Protein AF-A0A6L5FKX4-F1 (afdb_monomer)

Nearest PDB structures (foldseek):
  5d00-assembly1_A  TM=8.648E-01  e=1.605E-06  Bacillus subtilis subsp. subtilis str. 168
  2jjm-assembly1_C  TM=8.989E-01  e=1.334E-05  Bacillus anthracis str. Ames
  5d00-assembly1_B  TM=8.634E-01  e=6.855E-06  Bacillus subtilis subsp. subtilis str. 168
  5i45-assembly1_A  TM=8.498E-01  e=1.505E-05  Francisella tularensis subsp. tularensis SCHU S4
  5d01-assembly1_A  TM=8.627E-01  e=1.251E-04  Bacillus subtilis subsp. subtilis str. 168

Foldseek 3Di:
DVVVVVVCVVVVHDDDDPDDDPPVCPLVVLLPDQEAEALDQEDDAPVVLLSSLLSLHAYEYEPHPNVVVLDDDLQQHHYDHRPPPVRSVVRVVVCVVDVVSGNRNSVRSNVSCVCCPPPVNVVVVVVCVVVVND

pLDDT: mean 95.23, std 4.45, range [62.41, 98.75]

Sequence (134 aa):
MRELKQSVAALGADVSFAGQVPPERVCAEIRGARLFVLNSGYEGLPHIILEAKAAGVAVVAAAAPGTLEVMNHNVDGWTVPVGDRAALAGAIRHLLANAADRQRLQETGRRQVEAEHSYHALADATEMALAGRA

Radius of gyration: 16.52 Å; Cα contacts (8 Å, |Δi|>4): 175; chains: 1; bounding box: 41×28×50 Å

Secondary structure (DSSP, 8-state):
-HHHHHHHHHHT-------SPPHHHHHHHHHT-SEEEE--S--SS-HHHHHHHHTT-EEEEE--HHHHTT--BTTTBEEE-TT-HHHHHHHHHHHHH-HHHHHHHHHHHHHHHHHHSSHHHHHHHHHHHHTT--

Mean predicted aligned error: 3.6 Å

Solvent-accessible surface area (backbone atoms only — not comparable to full-atom values): 7436 Å² total; per-residue (Å²): 111,71,67,58,55,50,53,36,61,76,67,70,54,96,75,85,82,80,76,87,66,59,79,90,46,45,64,58,58,50,48,70,37,86,59,44,77,46,86,44,78,68,45,74,71,52,58,68,57,50,53,33,15,62,50,52,21,24,38,37,32,24,59,14,71,23,41,54,75,80,42,45,72,79,54,32,21,40,61,28,62,62,89,41,64,65,53,47,54,48,51,53,52,49,43,73,71,34,60,67,62,33,51,49,17,12,54,40,17,22,51,49,33,60,64,61,65,27,76,63,37,45,50,54,53,48,52,34,49,76,70,70,67,111

Structure (mmCIF, N/CA/C/O backbone):
data_AF-A0A6L5FKX4-F1
#
_entry.id   AF-A0A6L5FKX4-F1
#
loop_
_atom_site.group_PDB
_atom_site.id
_atom_site.type_symbol
_atom_site.label_atom_id
_atom_site.label_alt_id
_atom_site.label_comp_id
_atom_site.label_asym_id
_atom_site.label_entity_id
_atom_site.label_seq_id
_atom_site.pdbx_PDB_ins_code
_atom_site.Cartn_x
_atom_site.Cartn_y
_atom_site.Cartn_z
_atom_site.occupancy
_atom_site.B_iso_or_equiv
_atom_site.auth_seq_id
_atom_site.auth_comp_id
_atom_site.auth_asym_id
_atom_site.auth_atom_id
_atom_site.pdbx_PDB_model_num
ATOM 1 N N . MET A 1 1 ? 5.613 7.724 19.356 1.00 81.75 1 MET A N 1
ATOM 2 C CA . MET A 1 1 ? 4.840 6.496 19.687 1.00 81.75 1 MET A CA 1
ATOM 3 C C . MET A 1 1 ? 3.908 6.660 20.893 1.00 81.75 1 MET A C 1
ATOM 5 O O . MET A 1 1 ? 2.777 6.199 20.821 1.00 81.75 1 MET A O 1
ATOM 9 N N . ARG A 1 2 ? 4.326 7.317 21.989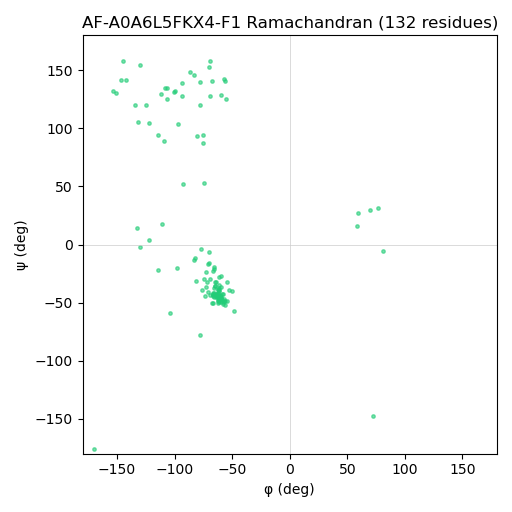 1.00 88.81 2 ARG A N 1
ATOM 10 C CA . ARG A 1 2 ? 3.466 7.562 23.169 1.00 88.81 2 ARG A CA 1
ATOM 11 C C . ARG A 1 2 ? 2.169 8.319 22.834 1.00 88.81 2 ARG A C 1
ATOM 13 O O . ARG A 1 2 ? 1.098 7.856 23.202 1.00 88.81 2 ARG A O 1
ATOM 20 N N . GLU A 1 3 ? 2.267 9.415 22.088 1.00 92.25 3 GLU A N 1
ATOM 21 C CA . GLU A 1 3 ? 1.116 10.241 21.675 1.00 92.25 3 GLU A CA 1
ATOM 22 C C . GLU A 1 3 ? 0.118 9.477 20.792 1.00 92.25 3 GLU A C 1
ATOM 24 O O . GLU A 1 3 ? -1.094 9.601 20.955 1.00 92.25 3 GLU A O 1
ATOM 29 N N . LEU A 1 4 ? 0.617 8.618 19.896 1.00 92.75 4 LEU A N 1
ATOM 30 C CA . LEU A 1 4 ? -0.230 7.791 19.036 1.00 92.75 4 LEU A CA 1
ATOM 31 C C . LEU A 1 4 ? -1.018 6.758 19.853 1.00 92.75 4 LEU A C 1
ATOM 33 O O . LEU A 1 4 ? -2.222 6.617 19.665 1.00 92.75 4 LEU A O 1
ATOM 37 N N . LYS A 1 5 ? -0.366 6.089 20.814 1.00 93.06 5 LYS A N 1
ATOM 38 C CA . LYS A 1 5 ? -1.037 5.160 21.740 1.00 93.06 5 LYS A CA 1
ATOM 39 C C . LYS A 1 5 ? -2.101 5.863 22.590 1.00 93.06 5 LYS A C 1
ATOM 41 O O . LYS A 1 5 ? -3.176 5.310 22.791 1.00 93.06 5 LYS A O 1
ATOM 46 N N . GLN A 1 6 ? -1.823 7.083 23.053 1.00 94.75 6 GLN A N 1
ATOM 47 C CA . GLN A 1 6 ? -2.804 7.899 23.777 1.00 94.75 6 GLN A CA 1
ATOM 48 C C . GLN A 1 6 ? -4.000 8.271 22.894 1.00 94.75 6 GLN A C 1
ATOM 50 O O . GLN A 1 6 ? -5.137 8.164 23.341 1.00 94.75 6 GLN A O 1
ATOM 55 N N . SER A 1 7 ? -3.752 8.647 21.637 1.00 95.06 7 SER A N 1
ATOM 56 C CA . SER A 1 7 ? -4.812 8.980 20.678 1.00 95.06 7 SER A CA 1
ATOM 57 C C . SER A 1 7 ? -5.714 7.776 20.392 1.00 95.06 7 SER A C 1
ATOM 59 O O . SER A 1 7 ? -6.933 7.906 20.412 1.00 95.06 7 SER A O 1
ATOM 61 N N . VAL A 1 8 ? -5.130 6.589 20.198 1.00 96.06 8 VAL A N 1
ATOM 62 C CA . VAL A 1 8 ? -5.880 5.331 20.034 1.00 96.06 8 VAL A CA 1
ATOM 63 C C . VAL A 1 8 ? -6.753 5.038 21.254 1.00 96.06 8 VAL A C 1
ATOM 65 O O . VAL A 1 8 ? -7.936 4.747 21.093 1.00 96.06 8 VAL A O 1
ATOM 68 N N . ALA A 1 9 ? -6.196 5.153 22.464 1.00 93.69 9 ALA A N 1
ATOM 69 C CA . ALA A 1 9 ? -6.937 4.908 23.700 1.00 93.69 9 ALA A CA 1
ATOM 70 C C . ALA A 1 9 ? -8.104 5.893 23.877 1.00 93.69 9 ALA A C 1
ATOM 72 O O . ALA A 1 9 ? -9.202 5.480 24.237 1.00 93.69 9 ALA A O 1
ATOM 73 N N . ALA A 1 10 ? -7.889 7.176 23.573 1.00 96.81 10 ALA A N 1
ATOM 74 C CA . ALA A 1 10 ? -8.932 8.199 23.635 1.00 96.81 10 ALA A CA 1
ATOM 75 C C . ALA A 1 10 ? -10.065 7.956 22.624 1.00 96.81 10 ALA A C 1
ATOM 77 O O . ALA A 1 10 ? -11.217 8.275 22.904 1.00 96.81 10 ALA A O 1
ATOM 78 N N . LEU A 1 11 ? -9.745 7.380 21.462 1.00 96.56 11 LEU A N 1
ATOM 79 C CA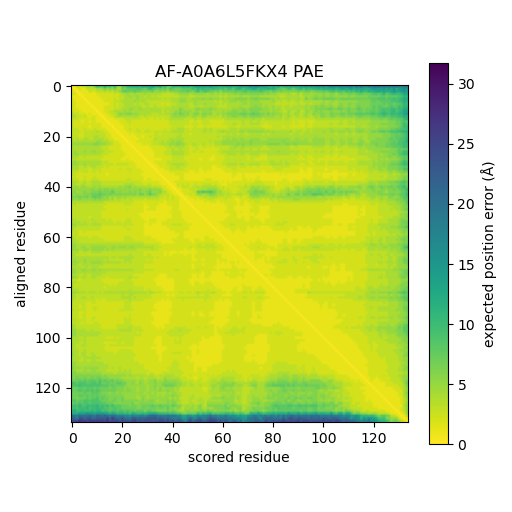 . LEU A 1 11 ? -10.722 7.013 20.435 1.00 96.56 11 LEU A CA 1
ATOM 80 C C . LEU A 1 11 ? -11.417 5.670 20.705 1.00 96.56 11 LEU A C 1
ATOM 82 O O . LEU A 1 11 ? -12.371 5.345 20.003 1.00 96.56 11 LEU A O 1
ATOM 86 N N . GLY A 1 12 ? -10.935 4.873 21.668 1.00 96.12 12 GLY A N 1
ATOM 87 C CA . GLY A 1 12 ? -11.409 3.503 21.884 1.00 96.12 12 GLY A CA 1
ATOM 88 C C . GLY A 1 12 ? -11.221 2.606 20.655 1.00 96.12 12 GLY A C 1
ATOM 89 O O . GLY A 1 12 ? -12.008 1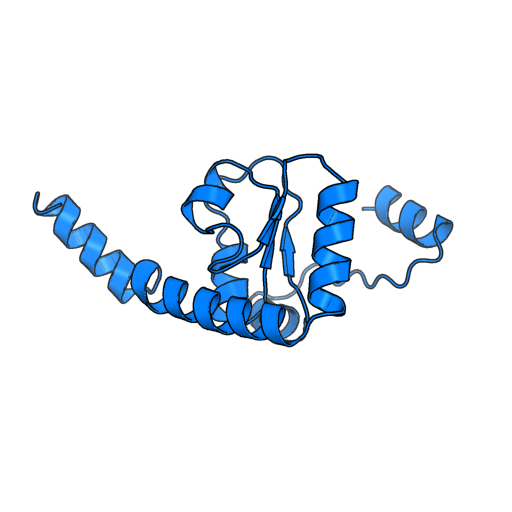.688 20.439 1.00 96.12 12 GLY A O 1
ATOM 90 N N . ALA A 1 13 ? -10.226 2.908 19.815 1.00 95.50 13 ALA A N 1
ATOM 91 C CA . ALA A 1 13 ? -10.011 2.208 18.555 1.00 95.50 13 ALA A CA 1
ATOM 92 C C . ALA A 1 13 ? -9.326 0.852 18.779 1.00 95.50 13 ALA A C 1
ATOM 94 O O . ALA A 1 13 ? -8.379 0.748 19.561 1.00 95.50 13 ALA A O 1
ATOM 95 N N . ASP A 1 14 ? -9.765 -0.170 18.043 1.00 96.81 14 ASP A N 1
ATOM 96 C CA . ASP A 1 14 ? -9.119 -1.483 18.020 1.00 96.81 14 ASP A CA 1
ATOM 97 C C . ASP A 1 14 ? -7.832 -1.418 17.184 1.00 96.81 14 ASP A C 1
ATOM 99 O O . ASP A 1 14 ? -7.856 -1.471 15.953 1.00 96.81 14 ASP A O 1
ATOM 103 N N . VAL A 1 15 ? -6.701 -1.191 17.858 1.00 96.75 15 VAL A N 1
ATOM 104 C CA . VAL A 1 15 ? -5.388 -1.039 17.222 1.00 96.75 15 VAL A CA 1
ATOM 105 C C . VAL A 1 15 ? -4.342 -1.851 17.974 1.00 96.75 15 VAL A C 1
ATOM 107 O O . VAL A 1 15 ? -4.018 -1.575 19.131 1.00 96.75 15 VAL A O 1
ATOM 110 N N . SER A 1 16 ? -3.727 -2.797 17.270 1.00 94.81 16 SER A N 1
ATOM 111 C CA . SER A 1 16 ? -2.540 -3.514 17.727 1.00 94.81 16 SER A CA 1
ATOM 112 C C . SER A 1 16 ? -1.262 -2.841 17.220 1.00 94.81 16 SER A C 1
ATOM 114 O O . SER A 1 16 ? -1.087 -2.640 16.019 1.00 94.81 16 SER A O 1
ATOM 116 N N . PHE A 1 17 ? -0.324 -2.549 18.122 1.00 95.44 17 PHE A N 1
ATOM 117 C CA . PHE A 1 17 ? 1.008 -2.058 17.760 1.00 95.44 17 PHE A CA 1
ATOM 118 C C . PHE A 1 17 ? 2.001 -3.221 17.738 1.00 95.44 17 PHE A C 1
ATOM 120 O O . PHE A 1 17 ? 2.447 -3.655 18.797 1.00 95.44 17 PHE A O 1
ATOM 127 N N . ALA A 1 18 ? 2.379 -3.689 16.547 1.00 93.50 18 ALA A N 1
ATOM 128 C CA . ALA A 1 18 ? 3.298 -4.823 16.391 1.00 93.50 18 ALA A CA 1
ATOM 129 C C . ALA A 1 18 ? 4.735 -4.535 16.879 1.00 93.50 18 ALA A C 1
ATOM 131 O O . ALA A 1 18 ? 5.466 -5.455 17.230 1.00 93.50 18 ALA A O 1
ATOM 132 N N . GLY A 1 19 ? 5.140 -3.260 16.938 1.00 94.06 19 GLY A N 1
ATOM 133 C CA . GLY A 1 19 ? 6.512 -2.878 17.275 1.00 94.06 19 GLY A CA 1
ATOM 134 C C . GLY A 1 19 ? 7.485 -3.195 16.138 1.00 94.06 19 GLY A C 1
ATOM 135 O O . GLY A 1 19 ? 7.122 -3.099 14.969 1.00 94.06 19 GLY A O 1
ATOM 136 N N . GLN A 1 20 ? 8.727 -3.539 16.480 1.00 95.31 20 GLN A N 1
ATOM 137 C CA . GLN A 1 20 ? 9.680 -4.053 15.498 1.00 95.31 20 GLN A CA 1
ATOM 138 C C . GLN A 1 20 ? 9.364 -5.518 15.209 1.00 95.31 20 GLN A C 1
ATOM 140 O O . GLN A 1 20 ? 9.400 -6.360 16.105 1.00 95.31 20 GLN A O 1
ATOM 145 N N . VAL A 1 21 ? 9.066 -5.808 13.947 1.00 94.94 21 VAL A N 1
ATOM 146 C CA . VAL A 1 21 ? 8.836 -7.164 13.455 1.00 94.94 21 VAL A CA 1
ATOM 147 C C . VAL A 1 21 ? 10.121 -7.642 12.771 1.00 94.94 21 VAL A C 1
ATOM 149 O O . VAL A 1 21 ? 10.670 -6.890 11.963 1.00 94.94 21 VAL A O 1
ATOM 152 N N . PRO A 1 22 ? 10.621 -8.856 13.074 1.00 95.31 22 PRO A N 1
ATOM 153 C CA . PRO A 1 22 ? 11.772 -9.421 12.376 1.00 95.31 22 PRO A CA 1
ATOM 154 C C . PRO A 1 22 ? 11.532 -9.484 10.859 1.00 95.31 22 PRO A C 1
ATOM 156 O O . PRO A 1 22 ? 10.408 -9.812 10.460 1.00 95.31 22 PRO A O 1
ATOM 159 N N . PRO A 1 23 ? 12.539 -9.201 10.010 1.00 90.12 23 PRO A N 1
ATOM 160 C CA . PRO A 1 23 ? 12.379 -9.153 8.553 1.00 90.12 23 PRO A CA 1
ATOM 161 C C . PRO A 1 23 ? 11.676 -10.382 7.958 1.00 90.12 23 PRO A C 1
ATOM 163 O O . PRO A 1 23 ? 10.794 -10.253 7.113 1.00 90.12 23 PRO A O 1
ATOM 166 N N . GLU A 1 24 ? 11.985 -11.575 8.462 1.00 91.81 24 GLU A N 1
ATOM 167 C CA . GLU A 1 24 ? 11.407 -12.847 8.025 1.00 91.81 24 GLU A CA 1
ATOM 168 C C . GLU A 1 24 ? 9.900 -12.984 8.313 1.00 91.81 24 GLU A C 1
ATOM 170 O O . GLU A 1 24 ? 9.219 -13.800 7.690 1.00 91.81 24 GLU A O 1
ATOM 175 N N . ARG A 1 25 ? 9.354 -12.178 9.235 1.00 93.38 25 ARG A N 1
ATOM 176 C CA . ARG A 1 25 ? 7.925 -12.172 9.585 1.00 93.38 25 ARG A CA 1
ATOM 177 C C . ARG A 1 25 ? 7.134 -11.072 8.883 1.00 93.38 25 ARG A C 1
ATOM 179 O O . ARG A 1 25 ? 5.920 -11.217 8.766 1.00 93.38 25 ARG A O 1
ATOM 186 N N . VAL A 1 26 ? 7.780 -10.017 8.381 1.00 91.94 26 VAL A N 1
ATOM 187 C CA . VAL A 1 26 ? 7.103 -8.850 7.780 1.00 91.94 26 VAL A CA 1
ATOM 188 C C . VAL A 1 26 ? 6.146 -9.267 6.660 1.00 91.94 26 VAL A C 1
ATOM 190 O O . VAL A 1 26 ? 4.969 -8.911 6.691 1.00 91.94 26 VAL A O 1
ATOM 193 N N . CYS A 1 27 ? 6.599 -10.107 5.727 1.00 90.94 27 CYS A N 1
ATOM 194 C CA . CYS A 1 27 ? 5.755 -10.601 4.636 1.00 90.94 27 CYS A CA 1
ATOM 195 C C . CYS A 1 27 ? 4.519 -11.368 5.129 1.00 90.94 27 CYS A C 1
ATOM 197 O O . CYS A 1 27 ? 3.452 -11.274 4.523 1.00 90.94 27 CYS A O 1
ATOM 199 N N . ALA A 1 28 ? 4.650 -12.139 6.213 1.00 92.62 28 ALA A N 1
ATOM 200 C CA . ALA A 1 28 ? 3.536 -12.890 6.784 1.00 92.62 28 ALA A CA 1
ATOM 201 C C . ALA A 1 28 ? 2.512 -11.959 7.452 1.00 92.62 28 ALA A C 1
ATOM 203 O O . ALA A 1 28 ? 1.313 -12.152 7.259 1.00 92.62 28 ALA A O 1
ATOM 204 N N . GLU A 1 29 ? 2.977 -10.931 8.170 1.00 94.69 29 GLU A N 1
ATOM 205 C CA . GLU A 1 29 ? 2.110 -9.904 8.765 1.00 94.69 29 GLU A CA 1
ATOM 206 C C . GLU A 1 29 ? 1.328 -9.146 7.685 1.00 94.69 29 GLU A C 1
ATOM 208 O O . GLU A 1 29 ? 0.108 -9.009 7.779 1.00 94.69 29 GLU A O 1
ATOM 213 N N . ILE A 1 30 ? 2.008 -8.718 6.614 1.00 96.06 30 ILE A N 1
ATOM 214 C CA . ILE A 1 30 ? 1.365 -8.016 5.497 1.00 96.06 30 ILE A CA 1
ATOM 215 C C . ILE A 1 30 ? 0.317 -8.917 4.842 1.00 96.06 30 ILE A C 1
ATOM 217 O O . ILE A 1 30 ? -0.831 -8.506 4.697 1.00 96.06 30 ILE A O 1
ATOM 221 N N . ARG A 1 31 ? 0.673 -10.164 4.504 1.00 95.38 31 ARG A N 1
ATOM 222 C CA . ARG A 1 31 ? -0.237 -11.122 3.852 1.00 95.38 31 ARG A CA 1
ATOM 223 C C . ARG A 1 31 ? -1.486 -11.432 4.686 1.00 95.38 31 ARG A C 1
ATOM 225 O O . ARG A 1 31 ? -2.520 -11.774 4.119 1.00 95.38 31 ARG A O 1
ATOM 232 N N . GLY A 1 32 ? -1.402 -11.323 6.012 1.00 94.19 32 GLY A N 1
ATOM 233 C CA . GLY A 1 32 ? -2.549 -11.479 6.909 1.00 94.19 32 GLY A CA 1
ATOM 234 C C . GLY A 1 32 ? -3.568 -10.334 6.830 1.00 94.19 32 GLY A C 1
ATOM 235 O O . GLY A 1 32 ? -4.703 -10.492 7.284 1.00 94.19 32 GLY A O 1
ATOM 236 N N . ALA A 1 33 ? -3.201 -9.188 6.251 1.00 96.38 33 ALA A N 1
ATOM 237 C CA . ALA A 1 33 ? -4.061 -8.018 6.168 1.00 96.38 33 ALA A CA 1
ATOM 238 C C . ALA A 1 33 ? -5.034 -8.082 4.976 1.00 96.38 33 ALA A C 1
ATOM 240 O O . ALA A 1 33 ? -4.713 -8.546 3.885 1.00 96.38 33 ALA A O 1
ATOM 241 N N . ARG A 1 34 ? -6.243 -7.530 5.155 1.00 96.31 34 ARG A N 1
ATOM 242 C CA . ARG A 1 34 ? -7.199 -7.327 4.044 1.00 96.31 34 ARG A CA 1
ATOM 243 C C . ARG A 1 34 ? -6.803 -6.174 3.122 1.00 96.31 34 ARG A C 1
ATOM 245 O O . ARG A 1 34 ? -7.189 -6.174 1.953 1.00 96.31 34 ARG A O 1
ATOM 252 N N . LEU A 1 35 ? -6.122 -5.183 3.687 1.00 97.88 35 LEU A N 1
ATOM 253 C CA . LEU A 1 35 ? -5.671 -3.955 3.049 1.00 97.88 35 LEU A CA 1
ATOM 254 C C . LEU A 1 35 ? -4.346 -3.538 3.675 1.00 97.88 35 LEU A C 1
ATOM 256 O O . LEU A 1 35 ? -4.188 -3.623 4.892 1.00 97.88 35 LEU A O 1
ATOM 260 N N . PHE A 1 36 ? -3.446 -3.026 2.848 1.00 98.56 36 PHE A N 1
ATOM 261 C CA . PHE A 1 36 ? -2.250 -2.325 3.288 1.00 98.56 36 PHE A CA 1
ATOM 262 C C . PHE A 1 36 ? -2.436 -0.828 3.026 1.00 98.56 36 PHE A C 1
ATOM 264 O O . PHE A 1 36 ? -2.915 -0.449 1.957 1.00 98.56 36 PHE A O 1
ATOM 271 N N . VAL A 1 37 ? -2.094 0.025 3.995 1.00 98.44 37 VAL A N 1
ATOM 272 C CA . VAL A 1 37 ? -2.297 1.478 3.893 1.00 98.44 37 VAL A CA 1
ATOM 273 C C . VAL A 1 37 ? -0.985 2.221 4.122 1.00 98.44 37 VAL A C 1
ATOM 275 O O . VAL A 1 37 ? -0.428 2.143 5.215 1.00 98.44 37 VAL A O 1
ATOM 278 N N . LEU A 1 38 ? -0.537 3.001 3.133 1.00 97.94 38 LEU A N 1
ATOM 279 C CA . LEU A 1 38 ? 0.611 3.906 3.258 1.00 97.94 38 LEU A CA 1
ATOM 280 C C . LEU A 1 38 ? 0.170 5.370 3.125 1.00 97.94 38 LEU A C 1
ATOM 282 O O . LEU A 1 38 ? 0.075 5.923 2.033 1.00 97.94 38 LEU A O 1
ATOM 286 N N . ASN A 1 39 ? -0.092 6.025 4.254 1.00 96.88 39 ASN A N 1
ATOM 287 C CA . ASN A 1 39 ? -0.494 7.436 4.294 1.00 96.88 39 ASN A CA 1
ATOM 288 C C . ASN A 1 39 ? 0.714 8.379 4.474 1.00 96.88 39 ASN A C 1
ATOM 290 O O . ASN A 1 39 ? 0.747 9.188 5.403 1.00 96.88 39 ASN A O 1
ATOM 294 N N . SER A 1 40 ? 1.732 8.226 3.626 1.00 95.56 40 SER A N 1
ATOM 295 C CA . SER A 1 40 ? 2.957 9.030 3.672 1.00 95.56 40 SER A CA 1
ATOM 296 C C . SER A 1 40 ? 2.873 10.244 2.746 1.00 95.56 40 SER A C 1
ATOM 298 O O . SER A 1 40 ? 2.366 10.151 1.633 1.00 95.56 40 SER A O 1
ATOM 300 N N . GLY A 1 41 ? 3.366 11.400 3.195 1.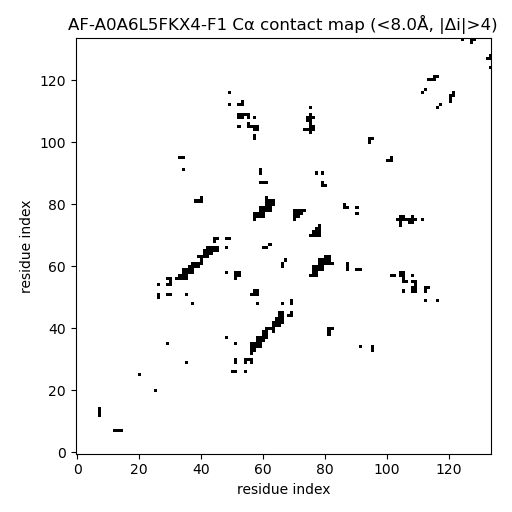00 93.88 41 GLY A N 1
ATOM 301 C CA . GLY A 1 41 ? 3.401 12.620 2.378 1.00 93.88 41 GLY A CA 1
ATOM 302 C C . GLY A 1 41 ? 4.595 12.703 1.426 1.00 93.88 41 GLY A C 1
ATOM 303 O O . GLY A 1 41 ? 4.605 13.554 0.539 1.00 93.88 41 GLY A O 1
ATOM 304 N N . TYR A 1 42 ? 5.597 11.844 1.611 1.00 93.81 42 TYR A N 1
ATOM 305 C CA . TYR A 1 42 ? 6.809 11.809 0.806 1.00 93.81 42 TYR A CA 1
ATOM 306 C C . TYR A 1 42 ? 7.394 10.400 0.815 1.00 93.81 42 TYR A C 1
ATOM 308 O O . TYR A 1 42 ? 7.569 9.809 1.876 1.00 93.81 42 TYR A O 1
ATOM 316 N N . GLU A 1 43 ? 7.739 9.899 -0.365 1.00 91.31 43 GLU A N 1
ATOM 317 C CA . GLU A 1 43 ? 8.414 8.621 -0.566 1.00 91.31 43 GLU A CA 1
ATOM 318 C C . GLU A 1 43 ? 9.418 8.785 -1.708 1.00 91.31 43 GLU A C 1
ATOM 320 O O . GLU A 1 43 ? 9.118 9.484 -2.678 1.00 91.31 43 GLU A O 1
ATOM 325 N N . GLY A 1 44 ? 10.590 8.153 -1.586 1.00 91.69 44 GLY A N 1
ATOM 326 C CA . GLY A 1 44 ? 11.544 8.024 -2.693 1.00 91.69 44 GLY A CA 1
ATOM 327 C C . GLY A 1 44 ? 11.082 6.926 -3.647 1.00 91.69 44 GLY A C 1
ATOM 328 O O . GLY A 1 44 ? 10.458 7.205 -4.655 1.00 91.69 44 GLY A O 1
ATOM 329 N N . LEU A 1 45 ? 11.308 5.670 -3.262 1.00 91.50 45 LEU A N 1
ATOM 330 C CA . LEU A 1 45 ? 10.680 4.503 -3.876 1.00 91.50 45 LEU A CA 1
ATOM 331 C C . LEU A 1 45 ? 10.143 3.617 -2.744 1.00 91.50 45 LEU A C 1
ATOM 333 O O . LEU A 1 45 ? 10.936 2.988 -2.037 1.00 91.50 45 LEU A O 1
ATOM 337 N N . PRO A 1 46 ? 8.826 3.585 -2.497 1.00 94.12 46 PRO A N 1
ATOM 338 C CA . PRO A 1 46 ? 8.279 2.877 -1.348 1.00 94.12 46 PRO A CA 1
ATOM 339 C C . PRO A 1 46 ? 8.298 1.362 -1.594 1.00 94.12 46 PRO A C 1
ATOM 341 O O . PRO A 1 46 ? 7.306 0.778 -2.027 1.00 94.12 46 PRO A O 1
ATOM 344 N N . HIS A 1 47 ? 9.414 0.699 -1.272 1.00 93.94 47 HIS A N 1
ATOM 345 C CA . HIS A 1 47 ? 9.558 -0.759 -1.414 1.00 93.94 47 HIS A CA 1
ATOM 346 C C . HIS A 1 47 ? 8.449 -1.527 -0.688 1.00 93.94 47 HIS A C 1
ATOM 348 O O . HIS A 1 47 ? 7.979 -2.544 -1.182 1.00 93.94 47 HIS A O 1
ATOM 354 N N . ILE A 1 48 ? 7.947 -0.990 0.425 1.00 95.19 48 ILE A N 1
ATOM 355 C CA . ILE A 1 48 ? 6.847 -1.596 1.177 1.00 95.19 48 ILE A CA 1
ATOM 356 C C . ILE A 1 48 ? 5.543 -1.710 0.360 1.00 95.19 48 ILE A C 1
ATOM 358 O O . ILE A 1 48 ? 4.757 -2.628 0.584 1.00 95.19 48 ILE A O 1
ATOM 362 N N . ILE A 1 49 ? 5.311 -0.825 -0.623 1.00 97.00 49 ILE A N 1
ATOM 363 C CA . ILE A 1 49 ? 4.188 -0.960 -1.567 1.00 97.00 49 ILE A CA 1
ATOM 364 C C . ILE A 1 49 ? 4.425 -2.149 -2.499 1.00 97.00 49 ILE A C 1
ATOM 366 O O . ILE A 1 49 ? 3.506 -2.938 -2.718 1.00 97.00 49 ILE A O 1
ATOM 370 N N . LEU A 1 50 ? 5.648 -2.306 -3.014 1.00 96.00 50 LEU A N 1
ATOM 371 C CA . LEU A 1 50 ? 6.021 -3.442 -3.861 1.00 96.00 50 LEU A CA 1
ATOM 372 C C . LEU A 1 50 ? 5.893 -4.763 -3.090 1.00 96.00 50 LEU A C 1
ATOM 374 O O . LEU A 1 50 ? 5.306 -5.715 -3.598 1.00 96.00 50 LEU A O 1
ATOM 378 N N . GLU A 1 51 ? 6.358 -4.799 -1.840 1.00 95.38 51 GLU A N 1
ATOM 379 C CA . GLU A 1 51 ? 6.232 -5.946 -0.934 1.00 95.38 51 GLU A CA 1
ATOM 380 C C . GLU A 1 51 ? 4.761 -6.299 -0.666 1.00 95.38 51 GLU A C 1
ATOM 382 O O . GLU A 1 51 ? 4.384 -7.470 -0.742 1.00 95.38 51 GLU A O 1
ATOM 387 N N . ALA A 1 52 ? 3.901 -5.305 -0.416 1.00 97.56 52 ALA A N 1
ATOM 388 C CA . ALA A 1 52 ? 2.471 -5.526 -0.199 1.00 97.56 52 ALA A CA 1
ATOM 389 C C . ALA A 1 52 ? 1.744 -6.035 -1.453 1.00 97.56 52 ALA A C 1
ATOM 391 O O . ALA A 1 52 ? 0.964 -6.991 -1.371 1.00 97.56 52 ALA A O 1
ATOM 392 N N . LYS A 1 53 ? 2.043 -5.457 -2.621 1.00 97.19 53 LYS A N 1
ATOM 393 C CA . LYS A 1 53 ? 1.533 -5.921 -3.921 1.00 97.19 53 LYS A CA 1
ATOM 394 C C . LYS A 1 53 ? 1.996 -7.355 -4.209 1.00 97.19 53 LYS A C 1
ATOM 396 O O . LYS A 1 53 ? 1.167 -8.210 -4.518 1.00 97.19 53 LYS A O 1
ATOM 401 N N . ALA A 1 54 ? 3.281 -7.661 -4.016 1.00 95.12 54 ALA A N 1
ATOM 402 C CA . ALA A 1 54 ? 3.832 -9.014 -4.161 1.00 95.12 54 ALA A CA 1
ATOM 403 C C . ALA A 1 54 ? 3.203 -10.017 -3.177 1.00 95.12 54 ALA A C 1
ATOM 405 O O . ALA A 1 54 ? 2.973 -11.180 -3.520 1.00 95.12 54 ALA A O 1
ATOM 406 N N . ALA A 1 55 ? 2.868 -9.574 -1.962 1.00 95.62 55 ALA A N 1
ATOM 407 C CA . ALA A 1 55 ? 2.158 -10.380 -0.973 1.00 95.62 55 ALA A CA 1
ATOM 408 C C . ALA A 1 55 ? 0.683 -10.644 -1.338 1.00 95.62 55 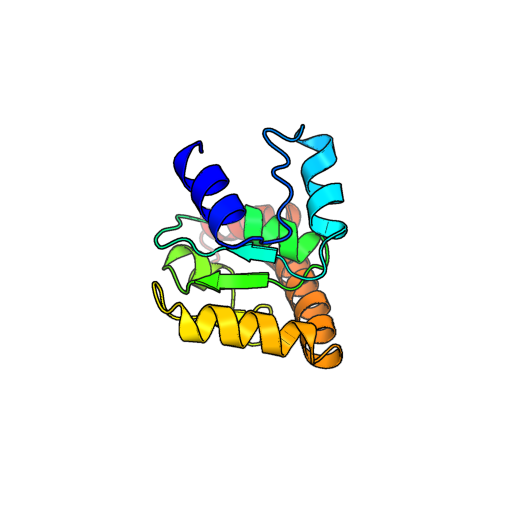ALA A C 1
ATOM 410 O O . ALA A 1 55 ? 0.036 -11.443 -0.657 1.00 95.62 55 ALA A O 1
ATOM 411 N N . GLY A 1 56 ? 0.163 -10.029 -2.408 1.00 96.38 56 GLY A N 1
ATOM 412 C CA . GLY A 1 56 ? -1.220 -10.175 -2.864 1.00 96.38 56 GLY A CA 1
ATOM 413 C C . GLY A 1 56 ? -2.215 -9.381 -2.019 1.00 96.38 56 GLY A C 1
ATOM 414 O O . GLY A 1 56 ? -3.352 -9.816 -1.828 1.00 96.38 56 GLY A O 1
ATOM 415 N N . VAL A 1 57 ? -1.797 -8.239 -1.473 1.00 98.25 57 VAL A N 1
ATOM 416 C CA . VAL A 1 57 ? -2.629 -7.375 -0.626 1.00 98.25 57 VAL A CA 1
ATOM 417 C C . VAL A 1 57 ? -2.986 -6.105 -1.389 1.00 98.25 57 VAL A C 1
ATOM 419 O O . VAL A 1 57 ? -2.133 -5.487 -2.018 1.00 98.25 57 VAL A O 1
ATOM 422 N N . ALA A 1 58 ? -4.259 -5.704 -1.338 1.00 98.31 58 ALA A N 1
ATOM 423 C CA . ALA A 1 58 ? -4.700 -4.464 -1.965 1.00 98.31 58 ALA A CA 1
ATOM 424 C C . ALA A 1 58 ? -4.119 -3.268 -1.197 1.00 98.31 58 ALA A C 1
ATOM 426 O O . ALA A 1 58 ? -4.268 -3.172 0.026 1.00 98.31 58 ALA A O 1
ATOM 427 N N . VAL A 1 59 ? -3.471 -2.363 -1.928 1.00 98.62 59 VAL A N 1
ATOM 428 C CA . VAL A 1 59 ? -2.786 -1.193 -1.372 1.00 98.62 59 VAL A CA 1
ATOM 429 C C . VAL A 1 59 ? -3.647 0.056 -1.535 1.00 98.62 59 VAL A C 1
ATOM 431 O O . VAL A 1 59 ? -4.135 0.347 -2.627 1.00 98.62 59 VAL A O 1
ATOM 434 N N . VAL A 1 60 ? -3.796 0.815 -0.450 1.00 98.75 60 VAL A N 1
ATOM 435 C CA . VAL A 1 60 ? -4.269 2.203 -0.465 1.00 98.75 60 VAL A CA 1
ATOM 436 C C . VAL A 1 60 ? -3.104 3.094 -0.063 1.00 98.75 60 VAL A C 1
ATOM 438 O O . VAL A 1 60 ? -2.487 2.853 0.972 1.00 98.75 60 VAL A O 1
ATOM 441 N N . ALA A 1 61 ? -2.795 4.138 -0.823 1.00 98.44 61 ALA A N 1
ATOM 442 C CA . ALA A 1 61 ? -1.729 5.050 -0.422 1.00 98.44 61 ALA A CA 1
ATOM 443 C C . ALA A 1 61 ? -2.009 6.500 -0.796 1.00 98.44 61 ALA A C 1
ATOM 445 O O . ALA A 1 61 ? -2.786 6.797 -1.703 1.00 98.44 61 ALA A O 1
ATOM 446 N N . ALA A 1 62 ? -1.355 7.416 -0.094 1.00 98.25 62 ALA A N 1
ATOM 447 C CA . ALA A 1 62 ? -1.319 8.807 -0.508 1.00 98.25 62 ALA A CA 1
ATOM 448 C C . ALA A 1 62 ? -0.519 8.943 -1.817 1.00 98.25 62 ALA A C 1
ATOM 450 O O . ALA A 1 62 ? 0.505 8.292 -2.001 1.00 98.25 62 ALA A O 1
ATOM 451 N N . ALA A 1 63 ? -0.984 9.796 -2.726 1.00 97.50 63 ALA A N 1
ATOM 452 C CA . ALA A 1 63 ? -0.396 10.075 -4.035 1.00 97.50 63 ALA A CA 1
ATOM 453 C C . ALA A 1 63 ? 0.877 10.940 -3.923 1.00 97.50 63 ALA A C 1
ATOM 455 O O . ALA A 1 63 ? 0.973 12.007 -4.528 1.00 97.50 63 ALA A O 1
ATOM 456 N N . ALA A 1 64 ? 1.833 10.514 -3.094 1.00 96.44 64 ALA A N 1
ATOM 457 C CA . ALA A 1 64 ? 3.159 11.114 -3.020 1.00 96.44 64 ALA A CA 1
ATOM 458 C C . ALA A 1 64 ? 3.956 10.794 -4.304 1.00 96.44 64 ALA A C 1
ATOM 460 O O . ALA A 1 64 ? 3.710 9.746 -4.903 1.00 96.44 64 ALA A O 1
ATOM 461 N N . PRO A 1 65 ? 4.927 11.633 -4.716 1.00 94.38 65 PRO A N 1
ATOM 462 C CA . PRO A 1 65 ? 5.651 11.460 -5.980 1.00 94.38 65 PRO A CA 1
ATOM 463 C C . PRO A 1 65 ? 6.182 10.037 -6.212 1.00 94.38 65 PRO A C 1
ATOM 465 O O . PRO A 1 65 ? 5.733 9.381 -7.146 1.00 94.38 65 PRO A O 1
ATOM 468 N N . GLY A 1 66 ? 6.998 9.499 -5.299 1.00 95.38 66 GLY A N 1
ATOM 469 C CA . GLY A 1 66 ? 7.534 8.138 -5.422 1.00 95.38 66 GLY A CA 1
ATOM 470 C C . GLY A 1 66 ? 6.489 7.021 -5.340 1.00 95.38 66 GLY A C 1
ATOM 471 O O . GLY A 1 66 ? 6.709 5.914 -5.814 1.00 95.38 66 GLY A O 1
ATOM 472 N N . THR A 1 67 ? 5.316 7.292 -4.760 1.00 97.12 67 THR A N 1
ATOM 473 C CA . THR A 1 67 ? 4.200 6.333 -4.771 1.00 97.12 67 THR A CA 1
ATOM 474 C C . THR A 1 67 ? 3.567 6.226 -6.156 1.00 97.12 67 THR A C 1
ATOM 476 O O . THR A 1 67 ? 3.185 5.132 -6.562 1.00 97.12 67 THR A O 1
ATOM 479 N N . LEU A 1 68 ? 3.473 7.339 -6.888 1.00 96.44 68 LEU A N 1
ATOM 480 C CA . LEU A 1 68 ? 2.917 7.367 -8.243 1.00 96.44 68 LEU A CA 1
ATOM 481 C C . LEU A 1 68 ? 3.834 6.704 -9.278 1.00 96.44 68 LEU A C 1
ATOM 483 O O . LEU A 1 68 ? 3.360 6.338 -10.347 1.00 96.44 68 LEU A O 1
ATOM 487 N N . GLU A 1 69 ? 5.114 6.506 -8.958 1.00 95.06 69 GLU A N 1
ATOM 488 C CA . GLU A 1 69 ? 6.052 5.762 -9.809 1.00 95.06 69 GLU A CA 1
ATOM 489 C C . GLU A 1 69 ? 5.795 4.248 -9.804 1.00 95.06 69 GLU A C 1
ATOM 491 O O . GLU A 1 69 ? 6.151 3.567 -10.758 1.00 95.06 69 GLU A O 1
ATOM 496 N N . VAL A 1 70 ? 5.164 3.713 -8.752 1.00 95.44 70 VAL A N 1
ATOM 497 C CA . VAL A 1 70 ? 4.965 2.258 -8.564 1.00 95.44 70 VAL A CA 1
ATOM 498 C C . VAL A 1 70 ? 3.502 1.844 -8.427 1.00 95.44 70 VAL A C 1
ATOM 500 O O . VAL A 1 70 ? 3.209 0.678 -8.133 1.00 95.44 70 VAL A O 1
ATOM 503 N N . MET A 1 71 ? 2.577 2.793 -8.572 1.00 96.75 71 MET A N 1
ATOM 504 C CA . MET A 1 71 ? 1.154 2.546 -8.388 1.00 96.75 71 MET A CA 1
ATOM 505 C C . MET A 1 71 ? 0.285 3.471 -9.244 1.00 96.75 71 MET A C 1
ATOM 507 O O . MET A 1 71 ? 0.382 4.696 -9.192 1.00 96.75 71 MET A O 1
ATOM 511 N N . ASN A 1 72 ? -0.652 2.858 -9.957 1.00 97.31 72 ASN A N 1
ATOM 512 C CA . ASN A 1 72 ? -1.636 3.465 -10.838 1.00 97.31 72 ASN A CA 1
ATOM 513 C C . ASN A 1 72 ? -3.036 3.423 -10.200 1.00 97.31 72 ASN A C 1
ATOM 515 O O . ASN A 1 72 ? -3.574 2.375 -9.829 1.00 97.31 72 ASN A O 1
ATOM 519 N N . HIS A 1 73 ? -3.675 4.589 -10.091 1.00 98.12 73 HIS A N 1
ATOM 520 C CA . HIS A 1 73 ? -4.973 4.706 -9.426 1.00 98.12 73 HIS A CA 1
ATOM 521 C C . HIS A 1 73 ? -6.036 3.768 -10.023 1.00 98.12 73 HIS A C 1
ATOM 523 O O . HIS A 1 73 ? -6.342 3.837 -11.211 1.00 98.12 73 HIS A O 1
ATOM 529 N N . ASN A 1 74 ? -6.646 2.945 -9.168 1.00 96.75 74 ASN A N 1
ATOM 530 C CA . ASN A 1 74 ? -7.715 1.998 -9.485 1.00 96.75 74 ASN A CA 1
ATOM 531 C C . ASN A 1 74 ? -7.349 0.943 -10.552 1.00 96.75 74 ASN A C 1
ATOM 533 O O . ASN A 1 74 ? -8.233 0.264 -11.080 1.00 96.75 74 ASN A O 1
ATOM 537 N N . VAL A 1 75 ? -6.061 0.762 -10.845 1.00 98.06 75 VAL A N 1
ATOM 538 C CA . VAL A 1 75 ? -5.562 -0.285 -11.747 1.00 98.06 75 VAL A CA 1
ATOM 539 C C . VAL A 1 75 ? -4.939 -1.408 -10.925 1.00 98.06 75 VAL A C 1
ATOM 541 O O . VAL A 1 75 ? -5.422 -2.539 -10.952 1.00 98.06 75 VAL A O 1
ATOM 544 N N . ASP A 1 76 ? -3.922 -1.074 -10.141 1.00 97.69 76 ASP A N 1
ATOM 545 C CA . ASP A 1 76 ? -3.061 -1.985 -9.375 1.00 97.69 76 ASP A CA 1
ATOM 546 C C . ASP A 1 76 ? -2.921 -1.567 -7.895 1.00 97.69 76 ASP A C 1
ATOM 548 O O . ASP A 1 76 ? -2.298 -2.261 -7.091 1.00 97.69 76 ASP A O 1
ATOM 552 N N . GLY A 1 77 ? -3.542 -0.444 -7.534 1.00 98.19 77 GLY A N 1
ATOM 553 C CA . GLY A 1 77 ? -3.759 0.021 -6.173 1.00 98.19 77 GLY A CA 1
ATOM 554 C C . GLY A 1 77 ? -4.721 1.209 -6.144 1.00 98.19 77 GLY A C 1
ATOM 555 O O . GLY A 1 77 ? -5.300 1.588 -7.161 1.00 98.19 77 GLY A O 1
ATOM 556 N N . TRP A 1 78 ? -4.940 1.795 -4.970 1.00 98.69 78 TRP A N 1
ATOM 557 C CA . TRP A 1 78 ? -5.859 2.922 -4.795 1.00 98.69 78 TRP A CA 1
ATOM 558 C C . TRP A 1 78 ? -5.135 4.127 -4.200 1.00 98.69 78 TRP A C 1
ATOM 560 O O . TRP A 1 78 ? -4.853 4.178 -3.002 1.00 98.69 78 TRP A O 1
ATOM 570 N N . THR A 1 79 ? -4.855 5.130 -5.026 1.00 98.56 79 THR A N 1
ATOM 571 C CA . THR A 1 79 ? -4.245 6.381 -4.557 1.00 98.56 79 THR A CA 1
ATOM 572 C C . THR A 1 79 ? -5.288 7.389 -4.078 1.00 98.56 79 THR A C 1
ATOM 574 O O . THR A 1 79 ? -6.400 7.447 -4.605 1.00 98.56 79 THR A O 1
ATOM 577 N N . VAL A 1 80 ? -4.923 8.206 -3.091 1.00 98.62 80 VAL A N 1
ATOM 578 C CA . VAL A 1 80 ? -5.712 9.355 -2.610 1.00 98.62 80 VAL A CA 1
ATOM 579 C C . VAL A 1 80 ? -4.836 10.610 -2.540 1.00 98.62 80 VAL A C 1
ATOM 581 O O . VAL A 1 80 ? -3.624 10.472 -2.383 1.00 98.62 80 VAL A O 1
ATOM 584 N N . PRO A 1 81 ? -5.384 11.835 -2.627 1.00 98.19 81 PRO A N 1
ATOM 585 C CA . PRO A 1 81 ? -4.578 13.046 -2.473 1.00 98.19 81 PRO A CA 1
ATOM 586 C C . PRO A 1 81 ? -3.835 13.088 -1.128 1.00 98.19 81 PRO A C 1
ATOM 588 O O . PRO A 1 81 ? -4.369 12.683 -0.092 1.00 98.19 81 PRO A O 1
ATOM 591 N N . VAL A 1 82 ? -2.599 13.596 -1.131 1.00 97.94 82 VAL A N 1
ATOM 592 C CA . VAL A 1 82 ? -1.791 13.729 0.090 1.00 97.94 82 VAL A CA 1
ATOM 593 C C . VAL A 1 82 ? -2.510 14.628 1.099 1.00 97.94 82 VAL A C 1
ATOM 595 O O . VAL A 1 82 ? -2.920 15.740 0.780 1.00 97.94 82 VAL A O 1
ATOM 598 N N . GLY A 1 83 ? -2.656 14.146 2.335 1.00 96.50 83 GLY A N 1
ATOM 599 C CA . GLY A 1 83 ? -3.303 14.887 3.422 1.00 96.50 83 GLY A CA 1
ATOM 600 C C . GLY A 1 83 ? -4.836 14.852 3.415 1.00 96.50 83 GLY A C 1
ATOM 601 O O . GLY A 1 83 ? -5.444 15.301 4.391 1.00 96.50 83 GLY A O 1
ATOM 602 N N . ASP A 1 84 ? -5.472 14.271 2.391 1.00 98.19 84 ASP A N 1
ATOM 603 C CA . ASP A 1 84 ? -6.928 14.145 2.330 1.00 98.19 84 ASP A CA 1
ATOM 604 C C . ASP A 1 84 ? -7.425 12.954 3.163 1.00 98.19 84 ASP A C 1
ATOM 606 O O . ASP A 1 84 ? -7.525 11.803 2.725 1.00 98.19 84 ASP A O 1
ATOM 610 N N . ARG A 1 85 ? -7.768 13.259 4.416 1.00 97.44 85 ARG A N 1
ATOM 611 C CA . ARG A 1 85 ? -8.282 12.283 5.385 1.00 97.44 85 ARG A CA 1
ATOM 612 C C . ARG A 1 85 ? -9.633 11.699 4.969 1.00 97.44 85 ARG A C 1
ATOM 614 O O . ARG A 1 85 ? -9.914 10.544 5.292 1.00 97.44 85 ARG A O 1
ATOM 621 N N . ALA A 1 86 ? -10.473 12.480 4.290 1.00 98.31 86 ALA A N 1
ATOM 622 C CA . ALA A 1 86 ? -11.802 12.041 3.882 1.00 98.31 86 ALA A CA 1
ATOM 623 C C . ALA A 1 86 ? -11.701 11.043 2.725 1.00 98.31 86 ALA A C 1
ATOM 625 O O . ALA A 1 86 ? -12.332 9.982 2.785 1.00 98.31 86 ALA A O 1
ATOM 626 N N . ALA A 1 87 ? -10.851 11.336 1.738 1.00 98.50 87 ALA A N 1
ATOM 627 C CA . ALA A 1 87 ? -10.552 10.427 0.639 1.00 98.50 87 ALA A CA 1
ATOM 628 C C . ALA A 1 87 ? -9.917 9.125 1.142 1.00 98.50 87 ALA A C 1
ATOM 630 O O . ALA A 1 87 ? -10.375 8.047 0.764 1.00 98.50 87 ALA A O 1
ATOM 631 N N . LEU A 1 88 ? -8.937 9.200 2.054 1.00 98.69 88 LEU A N 1
ATOM 632 C CA . LEU A 1 88 ? -8.310 8.012 2.645 1.00 98.69 88 LEU A CA 1
ATOM 633 C C . LEU A 1 88 ? -9.336 7.111 3.344 1.00 98.69 88 LEU A C 1
ATOM 635 O O . LEU A 1 88 ? -9.416 5.912 3.073 1.00 98.69 88 LEU A O 1
ATOM 639 N N . ALA A 1 89 ? -10.157 7.688 4.223 1.00 98.44 89 ALA A N 1
ATOM 640 C CA . ALA A 1 89 ? -11.179 6.932 4.938 1.00 98.44 89 ALA A CA 1
ATOM 641 C C . ALA A 1 89 ? -12.255 6.376 3.987 1.00 98.44 89 ALA A C 1
ATOM 643 O O . ALA A 1 89 ? -12.758 5.272 4.198 1.00 98.44 89 ALA A O 1
ATOM 644 N N . GLY A 1 90 ? -12.601 7.124 2.935 1.00 98.69 90 GLY A N 1
ATOM 645 C CA . GLY A 1 90 ? -13.511 6.689 1.877 1.00 98.69 90 GLY A CA 1
ATOM 646 C C . GLY A 1 90 ? -12.982 5.478 1.113 1.00 98.69 90 GLY A C 1
ATOM 647 O O . GLY A 1 90 ? -13.696 4.485 0.997 1.00 98.69 90 GLY A O 1
ATOM 648 N N . ALA A 1 91 ? -11.722 5.522 0.677 1.00 98.69 91 ALA A N 1
ATOM 649 C CA . ALA A 1 91 ? -11.058 4.428 -0.028 1.00 98.69 91 ALA A CA 1
ATOM 650 C C . ALA A 1 91 ? -11.006 3.145 0.816 1.00 98.69 91 ALA A C 1
ATOM 652 O O . ALA A 1 91 ? -11.380 2.071 0.345 1.00 98.69 91 ALA A O 1
ATOM 653 N N . ILE A 1 92 ? -10.620 3.263 2.093 1.00 98.62 92 ILE A N 1
ATOM 654 C CA . ILE A 1 92 ? -10.583 2.124 3.022 1.00 98.62 92 ILE A CA 1
ATOM 655 C C . ILE A 1 92 ? -11.979 1.507 3.168 1.00 98.62 92 ILE A C 1
ATOM 657 O O . ILE A 1 92 ? -12.134 0.297 3.009 1.00 98.62 92 ILE A O 1
ATOM 661 N N . ARG A 1 93 ? -13.015 2.321 3.424 1.00 98.62 93 ARG A N 1
ATOM 662 C CA . ARG A 1 93 ? -14.397 1.822 3.546 1.00 98.62 93 ARG A CA 1
ATOM 663 C C . ARG A 1 93 ? -14.886 1.160 2.262 1.00 98.62 93 ARG A C 1
ATOM 665 O O . ARG A 1 93 ? -15.467 0.080 2.335 1.00 98.62 93 ARG A O 1
ATOM 672 N N . HIS A 1 94 ? -14.636 1.783 1.109 1.00 98.56 94 HIS A N 1
ATOM 673 C CA . HIS A 1 94 ? -15.024 1.251 -0.197 1.00 98.56 94 HIS A CA 1
ATOM 674 C C . HIS A 1 94 ? -14.444 -0.143 -0.409 1.00 98.56 94 HIS A C 1
ATOM 676 O O . HIS A 1 94 ? -15.182 -1.083 -0.679 1.00 98.56 94 HIS A O 1
ATOM 682 N N . LEU A 1 95 ? -13.138 -0.307 -0.220 1.00 98.50 95 LEU A N 1
ATOM 683 C CA . LEU A 1 95 ? -12.469 -1.580 -0.477 1.00 98.50 95 LEU A CA 1
ATOM 684 C C . LEU A 1 95 ? -12.812 -2.657 0.566 1.00 98.50 95 LEU A C 1
ATOM 686 O O . LEU A 1 95 ? -12.910 -3.844 0.238 1.00 98.50 95 LEU A O 1
ATOM 690 N N . LEU A 1 96 ? -13.053 -2.281 1.823 1.00 98.00 96 LEU A N 1
ATOM 691 C CA . LEU A 1 96 ? -13.560 -3.230 2.819 1.00 98.00 96 LEU A CA 1
ATOM 692 C C . LEU A 1 96 ? -14.969 -3.737 2.471 1.00 98.00 96 LEU A C 1
ATOM 694 O O . LEU A 1 96 ? -15.245 -4.916 2.695 1.00 98.00 96 LEU A O 1
ATOM 698 N N . ALA A 1 97 ? -15.822 -2.890 1.887 1.00 98.44 97 ALA A N 1
ATOM 699 C CA . ALA A 1 97 ? -17.178 -3.251 1.470 1.00 98.44 97 ALA A CA 1
ATOM 700 C C . ALA A 1 97 ? -17.238 -3.978 0.111 1.00 98.44 97 ALA A C 1
ATOM 702 O O . ALA A 1 97 ? -18.095 -4.836 -0.088 1.00 98.44 97 ALA A O 1
ATOM 703 N N . ASN A 1 98 ? -16.322 -3.680 -0.815 1.00 98.38 98 ASN A N 1
ATOM 704 C CA . ASN A 1 98 ? -16.352 -4.179 -2.192 1.00 98.38 98 ASN A CA 1
ATOM 705 C C . ASN A 1 98 ? -15.235 -5.203 -2.434 1.00 98.38 98 ASN A C 1
ATOM 707 O O . ASN A 1 98 ? -14.122 -4.875 -2.849 1.00 98.38 98 ASN A O 1
ATOM 711 N N . ALA A 1 99 ? -15.536 -6.479 -2.174 1.00 98.06 99 ALA A N 1
ATOM 712 C CA . ALA A 1 99 ? -14.565 -7.566 -2.316 1.00 98.06 99 ALA A CA 1
ATOM 713 C C . ALA A 1 99 ? -14.040 -7.743 -3.750 1.00 98.06 99 ALA A C 1
ATOM 715 O O . ALA A 1 99 ? -12.850 -7.998 -3.906 1.00 98.06 99 ALA A O 1
ATOM 716 N N . ALA A 1 100 ? -14.890 -7.556 -4.765 1.00 98.31 100 ALA A N 1
ATOM 717 C CA . ALA A 1 100 ? -14.498 -7.691 -6.167 1.00 98.31 100 ALA A CA 1
ATOM 718 C C . ALA A 1 100 ? -13.428 -6.662 -6.569 1.00 98.31 100 ALA A C 1
ATOM 720 O O . ALA A 1 100 ? -12.425 -7.022 -7.180 1.00 98.31 100 ALA A O 1
ATOM 721 N N . ASP A 1 101 ? -13.594 -5.402 -6.155 1.00 98.31 101 ASP A N 1
ATOM 722 C CA . ASP A 1 101 ? -12.589 -4.364 -6.395 1.00 98.31 101 ASP A CA 1
ATOM 723 C C . ASP A 1 101 ? -11.277 -4.678 -5.685 1.00 98.31 101 ASP A C 1
ATOM 725 O O . ASP A 1 101 ? -10.216 -4.598 -6.301 1.00 98.31 101 ASP A O 1
ATOM 729 N N . ARG A 1 102 ? -11.330 -5.101 -4.413 1.00 98.19 102 ARG A N 1
ATOM 730 C CA . ARG A 1 102 ? -10.109 -5.526 -3.714 1.00 98.19 102 ARG A CA 1
ATOM 731 C C . ARG A 1 102 ? -9.402 -6.662 -4.434 1.00 98.19 102 ARG A C 1
ATOM 733 O O . ARG A 1 102 ? -8.199 -6.562 -4.625 1.00 98.19 102 ARG A O 1
ATOM 740 N N . GLN A 1 103 ? -10.118 -7.718 -4.813 1.00 98.25 103 GLN A N 1
ATOM 741 C CA . GLN A 1 103 ? -9.524 -8.886 -5.468 1.00 98.25 103 GLN A CA 1
ATOM 742 C C . GLN A 1 103 ? -8.866 -8.505 -6.791 1.00 98.25 103 GLN A C 1
ATOM 744 O O . GLN A 1 103 ? -7.718 -8.869 -7.030 1.00 98.25 103 GLN A O 1
ATOM 749 N N . ARG A 1 104 ? -9.535 -7.673 -7.594 1.00 98.50 104 ARG A N 1
ATOM 750 C CA . ARG A 1 104 ? -8.962 -7.128 -8.825 1.00 98.50 104 ARG A CA 1
ATOM 751 C C . ARG A 1 104 ? -7.662 -6.364 -8.563 1.00 98.50 104 ARG A C 1
ATOM 753 O O . ARG A 1 104 ? -6.678 -6.598 -9.256 1.00 98.50 104 ARG A O 1
ATOM 760 N N . LEU A 1 105 ? -7.631 -5.481 -7.562 1.00 98.56 105 LEU A N 1
ATOM 761 C CA . LEU A 1 105 ? -6.415 -4.732 -7.216 1.00 98.56 105 LEU A CA 1
ATOM 762 C C . LEU A 1 105 ? -5.302 -5.646 -6.680 1.00 98.56 105 LEU A C 1
ATOM 764 O O . LEU A 1 105 ? -4.140 -5.432 -7.004 1.0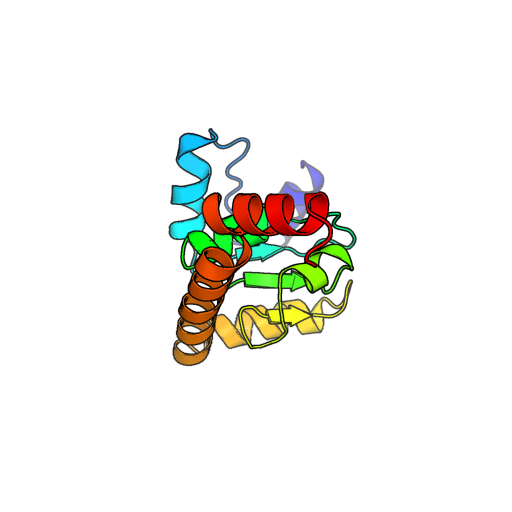0 98.56 105 LEU A O 1
AT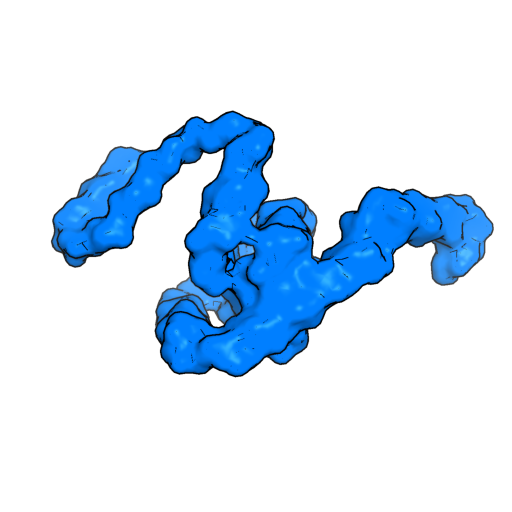OM 768 N N . GLN A 1 106 ? -5.638 -6.682 -5.904 1.00 98.44 106 GLN A N 1
ATOM 769 C CA . GLN A 1 106 ? -4.676 -7.685 -5.427 1.00 98.44 106 GLN A CA 1
ATOM 770 C C . GLN A 1 106 ? -4.018 -8.432 -6.591 1.00 98.44 106 GLN A C 1
ATOM 772 O O . GLN A 1 106 ? -2.797 -8.584 -6.624 1.00 98.44 106 GLN A O 1
ATOM 777 N N . GLU A 1 107 ? -4.825 -8.890 -7.546 1.00 98.19 107 GLU A N 1
ATOM 778 C CA . GLU A 1 107 ? -4.357 -9.636 -8.712 1.00 98.19 107 GLU A CA 1
ATOM 779 C C . GLU A 1 107 ? -3.513 -8.761 -9.641 1.00 98.19 107 GLU A C 1
ATOM 781 O O . GLU A 1 107 ? -2.394 -9.139 -9.989 1.00 98.19 107 GLU A O 1
ATOM 786 N N . THR A 1 108 ? -4.014 -7.581 -10.016 1.00 98.31 108 THR A N 1
ATOM 787 C CA . THR A 1 108 ? -3.288 -6.667 -10.907 1.00 98.31 108 THR A CA 1
ATOM 788 C C . THR A 1 108 ? -2.025 -6.125 -10.244 1.00 98.31 108 THR A C 1
ATOM 790 O O . THR A 1 108 ? -0.971 -6.111 -10.875 1.00 98.31 108 THR A O 1
ATOM 793 N N . GLY A 1 109 ? -2.101 -5.752 -8.962 1.00 97.94 109 GLY A N 1
ATOM 794 C CA . GLY A 1 109 ? -0.959 -5.284 -8.179 1.00 97.94 109 GLY A CA 1
ATOM 795 C C . GLY A 1 109 ? 0.175 -6.294 -8.149 1.00 97.94 109 GLY A C 1
ATOM 796 O O . GLY A 1 109 ? 1.320 -5.953 -8.453 1.00 97.94 109 GLY A O 1
ATOM 797 N N . ARG A 1 110 ? -0.150 -7.554 -7.860 1.00 97.44 110 ARG A N 1
ATOM 798 C CA . ARG A 1 110 ? 0.831 -8.636 -7.871 1.00 97.44 110 ARG A CA 1
ATOM 799 C C . ARG A 1 110 ? 1.444 -8.845 -9.255 1.00 97.44 110 ARG A C 1
ATOM 801 O O . ARG A 1 110 ? 2.665 -8.900 -9.365 1.00 97.44 110 ARG A O 1
ATOM 808 N N . ARG A 1 111 ? 0.613 -8.910 -10.302 1.00 97.38 111 ARG A N 1
ATOM 809 C CA . ARG A 1 111 ? 1.079 -9.099 -11.686 1.00 97.38 111 ARG A CA 1
ATOM 810 C C . ARG A 1 111 ? 2.028 -7.992 -12.138 1.00 97.38 111 ARG A C 1
ATOM 812 O O . ARG A 1 111 ? 3.036 -8.295 -12.762 1.00 97.38 111 ARG A O 1
ATOM 819 N N . GLN A 1 112 ? 1.732 -6.733 -11.816 1.00 96.12 112 GLN A N 1
ATOM 820 C CA . GLN A 1 112 ? 2.608 -5.618 -12.185 1.00 96.12 112 GLN A CA 1
ATOM 821 C C . GLN A 1 112 ? 3.959 -5.681 -11.475 1.00 96.12 112 GLN A C 1
ATOM 823 O O . GLN A 1 112 ? 4.987 -5.498 -12.114 1.00 96.12 112 GLN A O 1
ATOM 828 N N . VAL A 1 113 ? 3.989 -6.016 -10.180 1.00 96.06 113 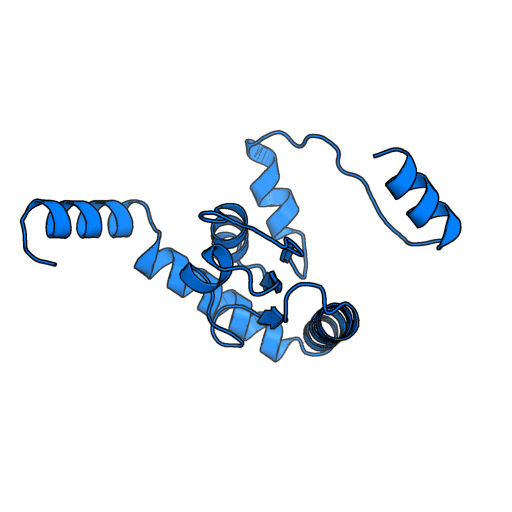VAL A N 1
ATOM 829 C CA . VAL A 1 113 ? 5.272 -6.192 -9.476 1.00 96.06 113 VAL A CA 1
ATOM 830 C C . VAL A 1 113 ? 6.081 -7.342 -10.064 1.00 96.06 113 VAL A C 1
ATOM 832 O O . VAL A 1 113 ? 7.282 -7.194 -10.263 1.00 96.06 113 VAL A O 1
ATOM 835 N N . GLU A 1 114 ? 5.445 -8.472 -10.373 1.00 94.75 114 GLU A N 1
ATOM 836 C CA . GLU A 1 114 ? 6.125 -9.611 -11.000 1.00 94.75 114 GLU A CA 1
ATOM 837 C C . GLU A 1 114 ? 6.710 -9.242 -12.378 1.00 94.75 114 GLU A C 1
ATOM 839 O O . GLU A 1 114 ? 7.833 -9.647 -12.691 1.00 94.75 114 GLU A O 1
ATOM 844 N N . ALA A 1 115 ? 5.989 -8.436 -13.164 1.00 94.62 115 ALA A N 1
ATOM 845 C CA . ALA A 1 115 ? 6.395 -8.016 -14.503 1.00 94.62 115 ALA A CA 1
ATOM 846 C C . ALA A 1 115 ? 7.484 -6.928 -14.522 1.00 94.62 115 ALA A C 1
ATOM 848 O O . ALA A 1 115 ? 8.366 -6.982 -15.373 1.00 94.62 115 ALA A O 1
ATOM 849 N N . GLU A 1 116 ? 7.432 -5.953 -13.611 1.00 93.31 116 GLU A N 1
ATOM 850 C CA . GLU A 1 116 ? 8.235 -4.719 -13.707 1.00 93.31 116 GLU A CA 1
ATOM 851 C C . GLU A 1 116 ? 9.286 -4.587 -12.593 1.00 93.31 116 GLU A C 1
ATOM 853 O O . GLU A 1 116 ? 10.279 -3.878 -12.746 1.00 93.31 116 GLU A O 1
ATOM 858 N N . HIS A 1 117 ? 9.098 -5.282 -11.469 1.00 93.12 117 HIS A N 1
ATOM 859 C CA . HIS A 1 117 ? 9.901 -5.096 -10.256 1.00 93.12 117 HIS A CA 1
ATOM 860 C C . HIS A 1 117 ? 10.405 -6.410 -9.642 1.00 93.12 117 HIS A C 1
ATOM 862 O O . HIS A 1 117 ? 10.874 -6.431 -8.502 1.00 93.12 117 HIS A O 1
ATOM 868 N N . SER A 1 118 ? 10.334 -7.520 -10.382 1.00 91.19 118 SER A N 1
ATOM 869 C CA . SER A 1 118 ? 11.047 -8.740 -10.007 1.00 91.19 118 SER A CA 1
ATOM 870 C C . SER A 1 118 ? 12.557 -8.552 -10.173 1.00 91.19 118 SER A C 1
ATOM 872 O O . SER A 1 118 ? 13.011 -7.715 -10.952 1.00 91.19 118 SER A O 1
ATOM 874 N N . TYR A 1 119 ? 13.359 -9.358 -9.469 1.00 89.56 119 TYR A N 1
ATOM 875 C CA . TYR A 1 119 ? 14.819 -9.316 -9.615 1.00 89.56 119 TYR A CA 1
ATOM 876 C C . TYR A 1 119 ? 15.269 -9.461 -11.074 1.00 89.56 119 TYR A C 1
ATOM 878 O O . TYR A 1 119 ? 16.184 -8.761 -11.494 1.00 89.56 119 TYR A O 1
ATOM 886 N N . HIS A 1 120 ? 14.607 -10.332 -11.841 1.00 91.88 120 HIS A N 1
ATOM 887 C CA . HIS A 1 120 ? 14.881 -10.502 -13.266 1.00 91.88 120 HIS A CA 1
ATOM 888 C C . HIS A 1 120 ? 14.507 -9.257 -14.071 1.00 91.88 120 HIS A C 1
ATOM 890 O O . HIS A 1 120 ? 15.360 -8.732 -14.775 1.00 91.88 120 HIS A O 1
ATOM 896 N N . ALA A 1 121 ? 13.291 -8.727 -13.902 1.00 92.06 121 ALA A N 1
ATOM 897 C CA . ALA A 1 121 ? 12.851 -7.534 -14.626 1.00 92.06 121 ALA A CA 1
ATOM 898 C C . ALA A 1 121 ? 13.768 -6.324 -14.375 1.00 92.06 121 ALA A C 1
ATOM 900 O O . ALA A 1 121 ? 14.139 -5.615 -15.308 1.00 92.06 121 ALA A O 1
ATOM 901 N N . LEU A 1 122 ? 14.186 -6.120 -13.121 1.00 92.56 122 LEU A N 1
ATOM 902 C CA . LEU A 1 122 ? 15.107 -5.043 -12.757 1.00 92.56 122 LEU A CA 1
ATOM 903 C C . LEU A 1 122 ? 16.504 -5.243 -13.357 1.00 92.56 122 LEU A C 1
ATOM 905 O O . LEU A 1 122 ? 17.104 -4.275 -13.829 1.00 92.56 122 LEU A O 1
ATOM 909 N N . ALA A 1 123 ? 17.027 -6.474 -13.342 1.00 93.56 123 ALA A N 1
ATOM 910 C CA . ALA A 1 123 ? 18.318 -6.789 -13.950 1.00 93.56 123 ALA A CA 1
ATOM 911 C C . ALA A 1 123 ? 18.287 -6.541 -15.465 1.00 93.56 123 ALA A C 1
ATOM 913 O O . ALA A 1 123 ? 19.116 -5.783 -15.966 1.00 93.56 123 ALA A O 1
ATOM 914 N N . ASP A 1 124 ? 17.279 -7.073 -16.160 1.00 92.69 124 ASP A N 1
ATOM 915 C CA . ASP A 1 124 ? 17.112 -6.930 -17.609 1.00 92.69 124 ASP A CA 1
ATOM 916 C C . ASP A 1 124 ? 16.989 -5.451 -18.015 1.00 92.69 124 ASP A C 1
ATO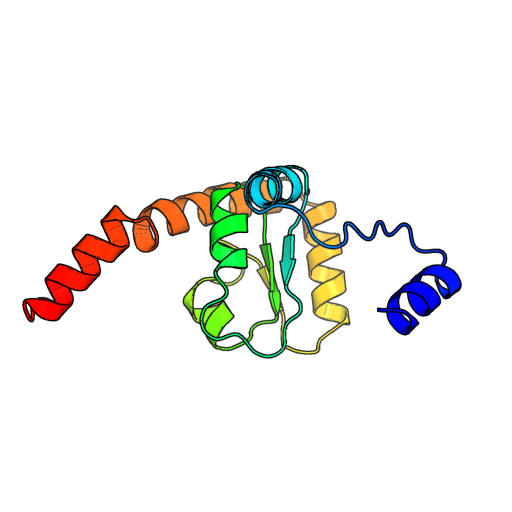M 918 O O . ASP A 1 124 ? 17.681 -4.982 -18.923 1.00 92.69 124 ASP A O 1
ATOM 922 N N . ALA A 1 125 ? 16.163 -4.677 -17.300 1.00 90.75 125 ALA A N 1
ATOM 923 C CA . ALA A 1 125 ? 16.001 -3.245 -17.549 1.00 90.75 125 ALA A CA 1
ATOM 924 C C . ALA A 1 125 ? 17.307 -2.464 -17.323 1.00 90.75 125 ALA A C 1
ATOM 926 O O . ALA A 1 125 ? 17.647 -1.569 -18.101 1.00 90.75 125 ALA A O 1
ATOM 927 N N . THR A 1 126 ? 18.069 -2.825 -16.286 1.00 93.62 126 THR A N 1
ATOM 928 C CA . THR A 1 126 ? 19.369 -2.204 -15.999 1.00 93.62 126 THR A CA 1
ATOM 929 C C . THR A 1 126 ? 20.379 -2.515 -17.100 1.00 93.62 126 THR A C 1
ATOM 931 O O . THR A 1 126 ? 21.066 -1.611 -17.578 1.00 93.62 126 THR A O 1
ATOM 934 N N . GLU A 1 127 ? 20.456 -3.768 -17.550 1.00 94.38 127 GLU A N 1
ATOM 935 C CA . GLU A 1 127 ? 21.332 -4.171 -18.652 1.00 94.38 127 GLU A CA 1
ATOM 936 C C . GLU A 1 127 ? 20.982 -3.439 -19.951 1.00 94.38 127 GLU A C 1
ATOM 938 O O . GLU A 1 127 ? 21.878 -2.922 -20.623 1.00 94.38 127 GLU A O 1
ATOM 943 N N . MET A 1 128 ? 19.692 -3.322 -20.286 1.00 93.06 128 MET A N 1
ATOM 944 C CA . MET A 1 128 ? 19.234 -2.564 -21.456 1.00 93.06 128 MET A CA 1
ATOM 945 C C . MET A 1 128 ? 19.643 -1.091 -21.385 1.00 93.06 128 MET A C 1
ATOM 947 O O . MET A 1 128 ? 20.160 -0.554 -22.369 1.00 93.06 128 MET A O 1
ATOM 951 N N . ALA A 1 129 ? 19.460 -0.449 -20.229 1.00 93.44 129 ALA A N 1
ATOM 952 C CA . ALA A 1 129 ? 19.826 0.950 -20.033 1.00 93.44 129 ALA A CA 1
ATOM 953 C C . ALA A 1 129 ? 21.341 1.168 -20.170 1.00 93.44 129 ALA A C 1
ATOM 955 O O . ALA A 1 129 ? 21.777 2.071 -20.886 1.00 93.44 129 ALA A O 1
ATOM 956 N N . LEU A 1 130 ? 22.155 0.306 -19.552 1.00 93.25 130 LEU A N 1
ATOM 957 C CA . LEU A 1 130 ? 23.619 0.385 -19.627 1.00 93.25 130 LEU A CA 1
ATOM 958 C C . LEU A 1 130 ? 24.160 0.049 -21.022 1.00 93.25 130 LEU A C 1
ATOM 960 O O . LEU A 1 130 ? 25.186 0.591 -21.432 1.00 93.25 130 LEU A O 1
ATOM 964 N N . ALA A 1 131 ? 23.464 -0.802 -21.775 1.00 93.31 131 ALA A N 1
ATOM 965 C CA . ALA A 1 131 ? 23.786 -1.102 -23.166 1.00 93.31 131 ALA A CA 1
ATOM 966 C C . ALA A 1 131 ? 23.352 0.005 -24.149 1.00 93.31 131 ALA A C 1
ATOM 968 O O . ALA A 1 131 ? 23.622 -0.121 -25.346 1.00 93.31 131 ALA A O 1
ATOM 969 N N . GLY A 1 132 ? 22.670 1.059 -23.679 1.00 85.06 132 GLY A N 1
ATOM 970 C CA . GLY A 1 132 ? 22.137 2.135 -24.519 1.00 85.06 132 GLY A CA 1
ATOM 971 C C . GLY A 1 132 ? 20.966 1.696 -25.404 1.00 85.06 132 GLY A C 1
ATOM 972 O O . GLY A 1 132 ? 20.806 2.211 -26.507 1.00 85.06 132 GLY A O 1
ATOM 973 N N . ARG A 1 133 ? 20.185 0.706 -24.955 1.00 73.75 133 ARG A N 1
ATOM 974 C CA . ARG A 1 133 ? 19.056 0.103 -25.691 1.00 73.75 133 ARG A CA 1
ATOM 975 C C . ARG A 1 133 ? 17.688 0.438 -25.079 1.00 73.75 133 ARG A C 1
ATOM 977 O O . ARG A 1 133 ? 16.734 -0.296 -25.326 1.00 73.75 133 ARG A O 1
ATOM 984 N N . ALA A 1 134 ? 17.633 1.473 -24.242 1.00 62.41 134 ALA A N 1
ATOM 985 C CA . ALA A 1 134 ? 16.413 1.960 -23.602 1.00 62.41 134 ALA A CA 1
ATOM 986 C C . ALA A 1 134 ? 15.587 2.849 -24.540 1.00 62.41 134 ALA A C 1
ATOM 988 O O . ALA A 1 134 ? 16.203 3.595 -25.338 1.00 62.41 134 ALA A O 1
#